Protein AF-D2H2M7-F1 (afdb_monomer_lite)

Organism: Ailuropoda melanoleuca (NCBI:txid9646)

Secondary structure (DSSP, 8-state):
---PPPPPP---TT----SHHHHHT----HHHHHHHHH--SSSSSSTTT-S-HHHHHHHHHHHHHHHHHTT-GGGHHHHHHHHHHHHHHTS--HHHHHHHHT-

Structure (mmCIF, N/CA/C/O backbone):
data_AF-D2H2M7-F1
#
_entry.id   AF-D2H2M7-F1
#
loop_
_atom_site.group_PDB
_atom_site.id
_atom_site.type_symbol
_atom_site.label_atom_id
_atom_site.label_alt_id
_atom_site.label_comp_id
_atom_site.label_asym_id
_atom_site.label_entity_id
_atom_site.label_seq_id
_atom_site.pdbx_PDB_ins_code
_atom_site.Cartn_x
_atom_site.Cartn_y
_atom_site.Cartn_z
_atom_site.occupancy
_atom_site.B_iso_or_equiv
_atom_site.auth_seq_id
_atom_site.auth_comp_id
_atom_site.auth_asym_id
_atom_site.auth_atom_id
_atom_site.pdbx_PDB_model_num
ATOM 1 N N . ARG A 1 1 ? -29.933 32.177 -8.435 1.00 36.84 1 ARG A N 1
ATOM 2 C CA . ARG A 1 1 ? -29.555 31.524 -7.158 1.00 36.84 1 ARG A CA 1
ATOM 3 C C . ARG A 1 1 ? -28.966 30.165 -7.514 1.00 36.84 1 ARG A C 1
ATOM 5 O O . ARG A 1 1 ? -29.695 29.187 -7.544 1.00 36.84 1 ARG A O 1
ATOM 12 N N . SER A 1 2 ? -27.692 30.134 -7.897 1.00 37.75 2 SER A N 1
ATOM 13 C CA . SER A 1 2 ? -26.990 28.889 -8.217 1.00 37.75 2 SER A CA 1
ATOM 14 C C . SER A 1 2 ? -26.351 28.388 -6.929 1.00 37.75 2 SER A C 1
ATOM 16 O O . SER A 1 2 ? -25.548 29.101 -6.335 1.00 37.75 2 SER A O 1
ATOM 18 N N . GLN A 1 3 ? -26.791 27.231 -6.444 1.00 40.59 3 GLN A N 1
ATOM 19 C CA . GLN A 1 3 ? -26.186 26.567 -5.293 1.00 40.59 3 GLN A CA 1
ATOM 20 C C . GLN A 1 3 ? -24.978 25.780 -5.807 1.00 40.59 3 GLN A C 1
ATOM 22 O O . GLN A 1 3 ? -25.142 24.861 -6.607 1.00 40.59 3 GLN A O 1
ATOM 27 N N . HIS A 1 4 ? -23.772 26.169 -5.398 1.00 38.75 4 HIS A N 1
ATOM 28 C CA . HIS A 1 4 ? -22.631 25.258 -5.430 1.00 38.75 4 HIS A CA 1
ATOM 29 C C . HIS A 1 4 ? -22.815 24.219 -4.317 1.00 38.75 4 HIS A C 1
ATOM 31 O O . HIS A 1 4 ? -23.265 24.595 -3.230 1.00 38.75 4 HIS A O 1
ATOM 37 N N . PRO A 1 5 ? -22.497 22.934 -4.553 1.00 48.25 5 PRO A N 1
ATOM 38 C CA . PRO A 1 5 ? -22.377 21.984 -3.460 1.00 48.25 5 PRO A CA 1
ATOM 39 C C . PRO A 1 5 ? -21.250 22.472 -2.549 1.00 48.25 5 PRO A C 1
ATOM 41 O O . PRO A 1 5 ? -20.175 22.818 -3.034 1.00 48.25 5 PRO A O 1
ATOM 44 N N . ALA A 1 6 ? -21.513 22.547 -1.247 1.00 43.03 6 ALA A N 1
ATOM 45 C CA . ALA A 1 6 ? -20.479 22.831 -0.268 1.00 43.03 6 ALA A CA 1
ATOM 46 C C . ALA A 1 6 ? -19.444 21.698 -0.311 1.00 43.03 6 ALA A C 1
ATOM 48 O O . ALA A 1 6 ? -19.794 20.538 -0.087 1.00 43.03 6 ALA A O 1
ATOM 49 N N . GLU A 1 7 ? -18.191 22.032 -0.620 1.00 42.03 7 GLU A N 1
ATOM 50 C CA . GLU A 1 7 ? -17.064 21.146 -0.337 1.00 42.03 7 GLU A CA 1
ATOM 51 C C . GLU A 1 7 ? -17.062 20.844 1.169 1.00 42.03 7 GLU A C 1
ATOM 53 O O . GLU A 1 7 ? -17.260 21.763 1.976 1.00 42.03 7 GLU A O 1
ATOM 58 N N . PRO A 1 8 ? -16.897 19.574 1.578 1.00 51.28 8 PRO A N 1
ATOM 59 C CA . PRO A 1 8 ? -16.759 19.258 2.987 1.00 51.28 8 PRO A CA 1
ATOM 60 C C . PRO A 1 8 ? -15.533 20.002 3.537 1.00 51.28 8 PRO A C 1
ATOM 62 O O . PRO A 1 8 ? -14.549 20.160 2.810 1.00 51.28 8 PRO A O 1
ATOM 65 N N . PRO A 1 9 ? -15.589 20.483 4.792 1.00 47.12 9 PRO A N 1
ATOM 66 C CA . PRO A 1 9 ? -14.493 21.232 5.389 1.00 47.12 9 PRO A CA 1
ATOM 67 C C . PRO A 1 9 ? -13.217 20.406 5.254 1.00 47.12 9 PRO A C 1
ATOM 69 O O . PRO A 1 9 ? -13.181 19.249 5.677 1.00 47.12 9 PRO A O 1
ATOM 72 N N . GLY A 1 10 ? -12.214 20.981 4.588 1.00 49.84 10 GLY A N 1
ATOM 73 C CA . GLY A 1 10 ? -10.938 20.323 4.358 1.00 49.84 10 GLY A CA 1
ATOM 74 C C . GLY A 1 10 ? -10.382 19.855 5.693 1.00 49.84 10 GLY A C 1
ATOM 75 O O . GLY A 1 10 ? -10.094 20.681 6.558 1.00 49.84 10 GLY A O 1
ATOM 76 N N . LYS A 1 11 ? -10.286 18.533 5.877 1.00 52.16 11 LYS A N 1
ATOM 77 C CA . LYS A 1 11 ? -9.547 17.952 6.997 1.00 52.16 11 LYS A CA 1
ATOM 78 C C . LYS A 1 11 ? -8.145 18.535 6.925 1.00 52.16 11 LYS A C 1
ATOM 80 O O . LYS A 1 11 ? -7.483 18.403 5.893 1.00 52.16 11 LYS A O 1
ATOM 85 N N . GLN A 1 12 ? -7.737 19.243 7.972 1.00 57.06 12 GLN A N 1
ATOM 86 C CA . GLN A 1 12 ? -6.379 19.761 8.035 1.00 57.06 12 GLN A CA 1
ATOM 87 C C . GLN A 1 12 ? -5.417 18.571 7.956 1.00 57.06 12 GLN A C 1
ATOM 89 O O . GLN A 1 12 ? -5.771 17.459 8.348 1.00 57.06 12 GLN A O 1
ATOM 94 N N . LEU A 1 13 ? -4.195 18.794 7.465 1.00 53.69 13 LEU A N 1
ATOM 95 C CA . LEU A 1 13 ? -3.150 17.761 7.364 1.00 53.69 13 LEU A CA 1
ATOM 96 C C . LEU A 1 13 ? -2.905 17.019 8.703 1.00 53.69 13 LEU A C 1
ATOM 98 O O . LEU A 1 13 ? -2.304 15.950 8.727 1.00 53.69 13 LEU A O 1
ATOM 102 N N . GLU A 1 14 ? -3.366 17.620 9.802 1.00 56.38 14 GLU A N 1
ATOM 103 C CA . GLU A 1 14 ? -3.204 17.225 11.197 1.00 56.38 14 GLU A CA 1
ATOM 104 C C . GLU A 1 14 ? -4.276 16.240 11.707 1.00 56.38 14 GLU A C 1
ATOM 106 O O . GLU A 1 14 ? -4.047 15.581 12.721 1.00 56.38 14 GLU A O 1
ATOM 111 N N . ASP A 1 15 ? -5.406 16.068 11.007 1.00 71.19 15 ASP A N 1
ATOM 112 C CA . ASP A 1 15 ? -6.471 15.132 11.406 1.00 71.19 15 ASP A CA 1
ATOM 113 C C . ASP A 1 15 ? -6.137 13.700 10.949 1.00 71.19 15 ASP A C 1
ATOM 115 O O . ASP A 1 15 ? -6.784 13.121 10.065 1.00 71.19 15 ASP A O 1
ATOM 119 N N . LEU A 1 16 ? -5.074 13.130 11.527 1.00 79.19 16 LEU A N 1
ATOM 120 C CA . LEU A 1 16 ? -4.740 11.723 11.327 1.00 79.19 16 LEU A CA 1
ATOM 121 C C . LEU A 1 16 ? -5.859 10.833 11.887 1.00 79.19 16 LEU A C 1
ATOM 123 O O . LEU A 1 16 ? -6.408 11.139 12.948 1.00 79.19 16 LEU A O 1
ATOM 127 N N . PRO A 1 17 ? -6.183 9.714 11.218 1.00 85.19 17 PRO A N 1
ATOM 128 C CA . PRO A 1 17 ? -7.217 8.814 11.707 1.00 85.19 17 PRO A CA 1
ATOM 129 C C . PRO A 1 17 ? -6.823 8.237 13.074 1.00 85.19 17 PRO A C 1
ATOM 131 O O . PRO A 1 17 ? -5.709 7.733 13.252 1.00 85.19 17 PRO A O 1
ATOM 134 N N . ALA A 1 18 ? -7.741 8.297 14.034 1.00 84.94 18 ALA A N 1
ATOM 1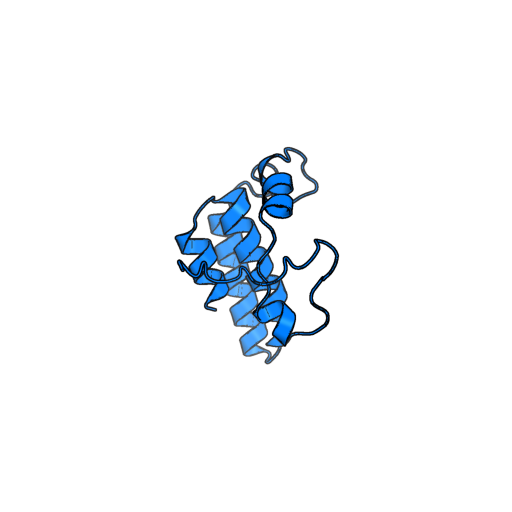35 C CA . ALA A 1 18 ? -7.552 7.815 15.399 1.00 84.94 18 ALA A CA 1
ATOM 136 C C . ALA A 1 18 ? -8.194 6.438 15.629 1.00 84.94 18 ALA A C 1
ATOM 138 O O . ALA A 1 18 ? -7.782 5.723 16.544 1.00 84.94 18 ALA A O 1
ATOM 139 N N . SER A 1 19 ? -9.170 6.049 14.802 1.00 86.38 19 SER A N 1
ATOM 140 C CA . SER A 1 19 ? -9.803 4.725 14.844 1.00 86.38 19 SER A CA 1
ATOM 141 C C . SER A 1 19 ? -9.581 3.905 13.569 1.00 86.38 19 SER A C 1
ATOM 143 O 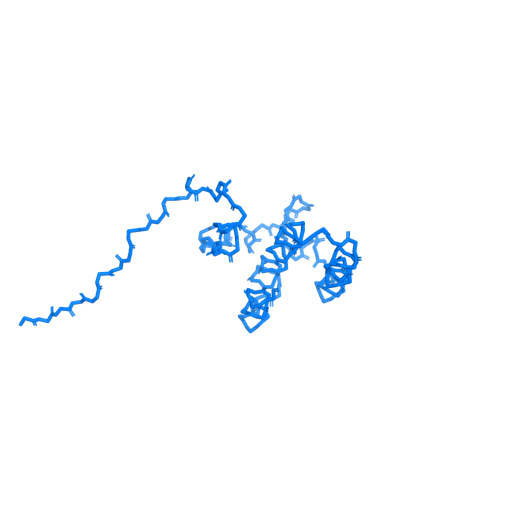O . SER A 1 19 ? -9.203 4.415 12.514 1.00 86.38 19 SER A O 1
ATOM 145 N N . ILE A 1 20 ? -9.839 2.602 13.669 1.00 82.44 20 ILE A N 1
ATOM 146 C CA . ILE A 1 20 ? -9.759 1.631 12.568 1.00 82.44 20 ILE A CA 1
ATOM 147 C C . ILE A 1 20 ? -10.738 1.996 11.445 1.00 82.44 20 ILE A C 1
ATOM 149 O O . ILE A 1 20 ? -10.390 1.939 10.267 1.00 82.44 20 ILE A O 1
ATOM 153 N N . GLU A 1 21 ? -11.947 2.421 11.801 1.00 85.38 21 GLU A N 1
ATOM 154 C CA . GLU A 1 21 ? -12.995 2.838 10.868 1.00 85.38 21 GLU A CA 1
ATOM 155 C C . GLU A 1 21 ? -12.602 4.116 10.119 1.00 85.38 21 GLU A C 1
ATOM 157 O O . GLU A 1 21 ? -12.849 4.252 8.915 1.00 85.38 21 GLU A O 1
ATOM 162 N N . GLU A 1 22 ? -11.953 5.048 10.821 1.00 87.44 22 GLU A N 1
ATOM 163 C CA . GLU A 1 22 ? -11.418 6.258 10.208 1.00 87.44 22 GLU A CA 1
ATOM 164 C C . GLU A 1 22 ? -10.264 5.932 9.260 1.00 87.44 22 GLU A C 1
ATOM 166 O O . GLU A 1 22 ? -10.214 6.496 8.168 1.00 87.44 22 GLU A O 1
ATOM 171 N N . TRP A 1 23 ? -9.383 4.991 9.624 1.00 84.38 23 TRP A N 1
ATOM 172 C CA . TRP A 1 23 ? -8.323 4.499 8.739 1.00 84.38 23 TRP A CA 1
ATOM 173 C C . TRP A 1 23 ? -8.883 3.803 7.495 1.00 84.38 23 TRP A C 1
ATOM 175 O O . TRP A 1 23 ? -8.368 4.026 6.402 1.00 84.38 23 TRP A O 1
ATOM 185 N N . ALA A 1 24 ? -9.962 3.028 7.626 1.00 80.12 24 ALA A N 1
ATOM 186 C CA . ALA A 1 24 ? -10.641 2.404 6.488 1.00 80.12 24 ALA A CA 1
ATOM 187 C C . ALA A 1 24 ? -11.251 3.440 5.526 1.00 80.12 24 ALA A C 1
ATOM 189 O O . ALA A 1 24 ? -11.318 3.215 4.320 1.00 80.12 24 ALA A O 1
ATOM 190 N N . SER A 1 25 ? -11.662 4.595 6.051 1.00 82.00 25 SER A N 1
ATOM 191 C CA . SER A 1 25 ? -12.235 5.699 5.268 1.00 82.00 25 SER A CA 1
ATOM 192 C C . SER A 1 25 ? -11.193 6.747 4.853 1.00 82.00 25 SER A C 1
ATOM 194 O O . SER A 1 25 ? -11.530 7.744 4.207 1.00 82.00 25 SER A O 1
ATOM 196 N N . TYR A 1 26 ? -9.933 6.574 5.254 1.00 84.69 26 TYR A N 1
ATOM 197 C CA . TYR A 1 26 ? -8.893 7.572 5.062 1.00 84.69 26 TYR A CA 1
ATOM 198 C C . TYR A 1 26 ? -8.428 7.612 3.606 1.00 84.69 26 TYR A C 1
ATOM 200 O O . TYR A 1 26 ? -8.138 6.596 2.974 1.00 84.69 26 TYR A O 1
ATOM 208 N N . SER A 1 27 ? -8.297 8.827 3.084 1.00 83.25 27 SER A N 1
ATOM 209 C CA . SER A 1 27 ? -7.656 9.109 1.804 1.00 83.25 27 SER A CA 1
ATOM 210 C C . SER A 1 27 ? -6.475 10.030 2.058 1.00 83.25 27 SER A C 1
ATOM 212 O O . SER A 1 27 ? -6.645 11.102 2.635 1.00 83.25 27 SER A O 1
ATOM 214 N N . CYS A 1 28 ? -5.283 9.606 1.638 1.00 83.75 28 CYS A N 1
ATOM 215 C CA . CYS A 1 28 ? -4.073 10.410 1.784 1.00 83.75 28 CYS A CA 1
ATOM 216 C C . CYS A 1 28 ? -4.222 11.742 1.016 1.00 83.75 28 CYS A C 1
ATOM 218 O O . CYS A 1 28 ? -4.576 11.687 -0.170 1.00 83.75 28 CYS A O 1
ATOM 220 N N . PRO A 1 29 ? -3.970 12.907 1.651 1.00 88.19 29 PRO A N 1
ATOM 221 C CA . PRO A 1 29 ? -4.002 14.205 0.983 1.00 88.19 29 PRO A CA 1
ATOM 222 C C . PRO A 1 29 ? -3.033 14.264 -0.202 1.00 88.19 29 PRO A C 1
ATOM 224 O O . PRO A 1 29 ? -1.940 13.688 -0.155 1.00 88.19 29 PRO A O 1
ATOM 227 N N . GLU A 1 30 ? -3.409 14.978 -1.265 1.00 87.56 30 GLU A N 1
ATOM 228 C CA . GLU A 1 30 ? -2.576 15.063 -2.473 1.00 87.56 30 GLU A CA 1
ATOM 229 C C . GLU A 1 30 ? -1.249 15.777 -2.186 1.00 87.56 30 GLU A C 1
ATOM 231 O O . GLU A 1 30 ? -0.232 15.430 -2.780 1.00 87.56 30 GLU A O 1
ATOM 236 N N . GLU A 1 31 ? -1.217 16.705 -1.228 1.00 89.62 31 GLU A N 1
ATOM 237 C CA . GLU A 1 31 ? 0.001 17.395 -0.796 1.00 89.62 31 GLU A CA 1
ATOM 238 C C . GLU A 1 31 ? 1.023 16.408 -0.219 1.00 89.62 31 GLU A C 1
ATOM 240 O O . GLU A 1 31 ? 2.209 16.482 -0.539 1.00 89.62 31 GLU A O 1
ATOM 245 N N . VAL A 1 32 ? 0.563 15.439 0.580 1.00 88.94 32 VAL A N 1
ATOM 246 C CA . VAL A 1 32 ? 1.419 14.385 1.144 1.00 88.94 32 VAL A CA 1
ATOM 247 C C . VAL A 1 32 ? 1.884 13.432 0.042 1.00 88.94 32 VAL A C 1
ATOM 249 O O . VAL A 1 32 ? 3.060 13.074 -0.018 1.00 88.94 32 VAL A O 1
ATOM 252 N N . LEU A 1 33 ? 0.994 13.056 -0.883 1.00 91.31 33 LEU A N 1
ATOM 253 C CA . LEU A 1 33 ? 1.362 12.235 -2.042 1.00 91.31 33 LEU A CA 1
ATOM 254 C C . LEU A 1 33 ? 2.388 12.933 -2.945 1.00 91.31 33 LEU A C 1
ATOM 256 O O . LEU A 1 33 ? 3.289 12.275 -3.469 1.00 91.31 33 LEU A O 1
ATOM 260 N N . ALA A 1 34 ? 2.287 14.252 -3.108 1.00 91.69 34 ALA A N 1
ATOM 261 C CA . ALA A 1 34 ? 3.228 15.038 -3.892 1.00 91.69 34 ALA A CA 1
ATOM 262 C C . ALA A 1 34 ? 4.643 15.006 -3.295 1.00 91.69 34 ALA A C 1
ATOM 264 O O . ALA A 1 34 ? 5.604 14.941 -4.061 1.00 91.69 34 ALA A O 1
ATOM 265 N N . VAL A 1 35 ? 4.779 14.972 -1.962 1.00 93.12 35 VAL A N 1
ATOM 266 C CA . VAL A 1 35 ? 6.082 14.796 -1.294 1.00 93.12 35 VAL A CA 1
ATOM 267 C C . VAL A 1 35 ? 6.719 13.465 -1.700 1.00 93.12 35 VAL A C 1
ATOM 269 O O . VAL A 1 35 ? 7.874 13.451 -2.115 1.00 93.12 35 VAL A O 1
ATOM 272 N N . PHE A 1 36 ? 5.962 12.364 -1.672 1.00 93.62 36 PHE A N 1
ATOM 273 C CA . PHE A 1 36 ? 6.466 11.049 -2.091 1.00 93.62 36 PHE A CA 1
ATOM 274 C C . PHE A 1 36 ? 6.860 11.000 -3.572 1.00 93.62 36 PHE A C 1
ATOM 276 O O . PHE A 1 36 ? 7.892 10.430 -3.914 1.00 93.62 36 PHE A O 1
ATOM 283 N N . LYS A 1 37 ? 6.068 11.622 -4.454 1.00 92.56 37 LYS A N 1
ATOM 284 C CA . LYS A 1 37 ? 6.358 11.679 -5.900 1.00 92.56 37 LYS A CA 1
ATOM 285 C C . LYS A 1 37 ? 7.622 12.488 -6.219 1.00 92.56 37 LYS A C 1
ATOM 287 O O . LYS A 1 37 ? 8.302 12.210 -7.202 1.00 92.56 37 LYS A O 1
ATOM 292 N N . GLN A 1 38 ? 7.907 13.522 -5.427 1.00 92.88 38 GLN A N 1
ATOM 293 C CA . GLN A 1 38 ? 9.064 14.398 -5.628 1.00 92.88 38 GLN A CA 1
ATOM 294 C C . GLN A 1 38 ? 10.331 13.876 -4.944 1.00 92.88 38 GLN A C 1
ATOM 296 O O . GLN A 1 38 ? 11.432 14.264 -5.348 1.00 92.88 38 GLN A O 1
ATOM 301 N N . ASP A 1 39 ? 10.191 13.015 -3.932 1.00 93.25 39 ASP A N 1
ATOM 302 C CA . ASP A 1 39 ? 11.329 12.453 -3.220 1.00 93.25 39 ASP A CA 1
ATOM 303 C C . ASP A 1 39 ? 12.148 11.502 -4.101 1.00 93.25 39 ASP A C 1
ATOM 305 O O . ASP A 1 39 ? 11.630 10.709 -4.888 1.00 93.25 39 ASP A O 1
ATOM 309 N N . LYS A 1 40 ? 13.468 11.593 -3.945 1.00 91.50 40 LYS A N 1
ATOM 310 C CA . LYS A 1 40 ? 14.458 10.774 -4.660 1.00 91.50 40 LYS A CA 1
ATOM 311 C C . LYS A 1 40 ? 15.443 10.096 -3.708 1.00 91.50 40 LYS A C 1
ATOM 313 O O . LYS A 1 40 ? 16.468 9.593 -4.158 1.00 91.50 40 LYS A O 1
ATOM 318 N N . SER A 1 41 ? 15.177 10.157 -2.404 1.00 93.50 41 SER A N 1
ATOM 319 C CA . SER A 1 41 ? 15.993 9.516 -1.379 1.00 93.50 41 SER A CA 1
ATOM 320 C C . SER A 1 41 ? 15.658 8.028 -1.246 1.00 93.50 41 SER A C 1
ATOM 322 O O . SER A 1 41 ? 14.613 7.576 -1.701 1.00 93.50 41 SER A O 1
ATOM 324 N N . ASP A 1 42 ? 16.489 7.268 -0.541 1.00 91.94 42 ASP A N 1
ATOM 325 C CA . ASP A 1 42 ? 16.204 5.855 -0.257 1.00 91.94 42 ASP A CA 1
ATOM 326 C C . ASP A 1 42 ? 15.395 5.653 1.043 1.00 91.94 42 ASP A C 1
ATOM 328 O O . ASP A 1 42 ? 15.223 4.525 1.504 1.00 91.94 42 ASP A O 1
ATOM 332 N N . PHE A 1 43 ? 14.906 6.735 1.663 1.00 89.62 43 PHE A N 1
ATOM 333 C CA . PHE A 1 43 ? 14.319 6.711 3.011 1.00 89.62 43 PHE A CA 1
ATOM 334 C C . PHE A 1 43 ? 12.792 6.820 3.044 1.00 89.62 43 PHE A C 1
ATOM 336 O O . PHE A 1 43 ? 12.198 6.683 4.114 1.00 89.62 43 PHE A O 1
ATOM 343 N N . THR A 1 44 ? 12.143 7.075 1.907 1.00 93.62 44 THR A N 1
ATOM 344 C CA . THR A 1 44 ? 10.680 7.206 1.827 1.00 93.62 44 THR A CA 1
ATOM 345 C C . THR A 1 44 ? 10.092 6.285 0.758 1.00 93.62 44 THR A C 1
ATOM 347 O O . THR A 1 44 ? 10.815 5.512 0.138 1.00 93.62 44 THR A O 1
ATOM 350 N N . ILE A 1 45 ? 8.771 6.318 0.562 1.00 94.88 45 ILE A N 1
ATOM 351 C CA . ILE A 1 45 ? 8.080 5.547 -0.479 1.00 94.88 45 ILE A CA 1
ATOM 352 C C . ILE A 1 45 ? 8.174 6.314 -1.800 1.00 94.88 45 ILE A C 1
ATOM 354 O O . ILE A 1 45 ? 7.432 7.271 -2.010 1.00 94.88 45 ILE A O 1
ATOM 358 N N . ASN A 1 46 ? 9.057 5.883 -2.698 1.00 95.19 46 ASN A N 1
ATOM 359 C CA . ASN A 1 46 ? 9.249 6.500 -4.010 1.00 95.19 46 ASN A CA 1
ATOM 360 C C . ASN A 1 46 ? 9.853 5.474 -5.004 1.00 95.19 46 ASN A C 1
ATOM 362 O O . ASN A 1 46 ? 10.155 4.338 -4.618 1.00 95.19 46 ASN A O 1
ATOM 366 N N . PRO A 1 47 ? 10.040 5.827 -6.290 1.00 94.12 47 PRO A N 1
ATOM 367 C CA . PRO A 1 47 ? 10.613 4.909 -7.278 1.00 94.12 47 PRO A CA 1
ATOM 368 C C . PRO A 1 47 ? 12.063 4.460 -7.017 1.00 94.12 47 PRO A C 1
ATOM 370 O O . PRO A 1 47 ? 12.454 3.397 -7.501 1.00 94.12 47 PRO A O 1
ATOM 373 N N . ALA A 1 48 ? 12.866 5.232 -6.275 1.00 94.56 48 ALA A N 1
ATOM 374 C CA . ALA A 1 48 ? 14.240 4.858 -5.928 1.00 94.56 48 ALA A CA 1
ATOM 375 C C . ALA A 1 48 ? 14.265 3.719 -4.894 1.00 94.56 48 ALA A C 1
ATOM 377 O O . ALA A 1 48 ? 14.974 2.728 -5.090 1.00 94.56 48 ALA A O 1
ATOM 378 N N . SER A 1 49 ? 13.422 3.809 -3.860 1.00 95.31 49 SER A N 1
ATOM 379 C CA . SER A 1 49 ? 13.312 2.796 -2.802 1.00 95.31 49 SER A CA 1
ATOM 380 C C . SER A 1 49 ? 12.434 1.592 -3.180 1.00 95.31 49 SER A C 1
ATOM 382 O O . SER A 1 49 ? 12.653 0.488 -2.678 1.00 95.31 49 SER A O 1
ATOM 384 N N . ILE A 1 50 ? 11.470 1.754 -4.099 1.00 96.06 50 ILE A N 1
ATOM 385 C CA . ILE A 1 50 ? 10.565 0.689 -4.571 1.00 96.06 50 ILE A CA 1
ATOM 386 C C . ILE A 1 50 ? 10.743 0.456 -6.075 1.00 96.06 50 ILE A C 1
ATOM 388 O O . ILE A 1 50 ? 9.887 0.759 -6.902 1.00 96.06 50 ILE A O 1
ATOM 392 N N . GLN A 1 51 ? 11.860 -0.172 -6.434 1.00 94.62 51 GLN A N 1
ATOM 393 C CA . GLN A 1 51 ? 12.238 -0.419 -7.833 1.00 94.62 51 GLN A CA 1
ATOM 394 C C . GLN A 1 51 ? 11.343 -1.435 -8.564 1.00 94.62 51 GLN A C 1
ATOM 396 O O . GLN A 1 51 ? 11.281 -1.449 -9.793 1.00 94.62 51 GLN A O 1
ATOM 401 N N . LYS A 1 52 ? 10.669 -2.327 -7.827 1.00 96.56 52 LYS A N 1
ATOM 402 C CA . LYS A 1 52 ? 9.781 -3.367 -8.379 1.00 96.56 52 LYS A CA 1
ATOM 403 C C . LYS A 1 52 ? 8.386 -3.267 -7.758 1.00 96.56 52 LYS A C 1
ATOM 405 O O . LYS A 1 52 ? 7.982 -4.172 -7.025 1.00 96.56 52 LYS A O 1
ATOM 410 N N . PRO A 1 53 ? 7.630 -2.193 -8.037 1.00 96.06 53 PRO A N 1
ATOM 411 C CA . PRO A 1 53 ? 6.390 -1.913 -7.322 1.00 96.06 53 PRO A CA 1
ATOM 412 C C . PRO A 1 53 ? 5.338 -3.010 -7.511 1.00 96.06 53 PRO A C 1
ATOM 414 O O . PRO A 1 53 ? 4.653 -3.364 -6.561 1.00 96.06 53 PRO A O 1
ATOM 417 N N . THR A 1 54 ? 5.264 -3.643 -8.684 1.00 95.31 54 THR A N 1
ATOM 418 C CA . THR A 1 54 ? 4.350 -4.774 -8.927 1.00 95.31 54 THR A CA 1
ATOM 419 C C . THR A 1 54 ? 4.658 -5.994 -8.055 1.00 95.31 54 THR A C 1
ATOM 421 O O . THR A 1 54 ? 3.734 -6.645 -7.574 1.00 95.31 54 THR A O 1
ATOM 424 N N . TYR A 1 55 ? 5.938 -6.284 -7.800 1.00 97.44 55 TYR A N 1
ATOM 425 C CA . TYR A 1 55 ? 6.348 -7.363 -6.895 1.00 97.44 55 TYR A CA 1
ATOM 426 C C . TYR A 1 55 ? 6.033 -7.002 -5.445 1.00 97.44 55 TYR A C 1
ATOM 428 O O . TYR A 1 55 ? 5.506 -7.835 -4.712 1.00 97.44 55 TYR A O 1
ATOM 436 N N . THR A 1 56 ? 6.311 -5.762 -5.039 1.00 97.62 56 THR A N 1
ATOM 437 C CA . THR A 1 56 ? 5.964 -5.272 -3.700 1.00 97.62 56 THR A CA 1
ATOM 438 C C . THR A 1 56 ? 4.468 -5.416 -3.445 1.00 97.62 56 THR A C 1
ATOM 440 O O . THR A 1 56 ? 4.078 -6.053 -2.471 1.00 97.62 56 THR A O 1
ATOM 443 N N . LEU A 1 57 ? 3.628 -4.920 -4.357 1.00 97.62 57 LEU A N 1
ATOM 444 C CA . LEU A 1 57 ? 2.170 -5.022 -4.261 1.00 97.62 57 LEU A CA 1
ATOM 445 C C . LEU A 1 57 ? 1.687 -6.483 -4.227 1.00 97.62 57 LEU A C 1
ATOM 447 O O . LEU A 1 57 ? 0.826 -6.826 -3.421 1.00 97.62 57 LEU A O 1
ATOM 451 N N . TYR A 1 58 ? 2.296 -7.373 -5.018 1.00 97.56 58 TYR A N 1
ATOM 452 C CA . TYR A 1 58 ? 2.009 -8.810 -4.961 1.00 97.56 58 TYR A CA 1
ATOM 453 C C . TYR A 1 58 ? 2.266 -9.414 -3.568 1.00 97.56 58 TYR A C 1
ATOM 455 O O . TYR A 1 58 ? 1.451 -10.190 -3.063 1.00 97.56 58 TYR A O 1
ATOM 463 N N . TYR A 1 59 ? 3.377 -9.060 -2.918 1.00 98.25 59 TYR A N 1
ATOM 464 C CA . TYR A 1 59 ? 3.676 -9.562 -1.575 1.00 98.25 59 TYR A CA 1
ATOM 465 C C . TYR A 1 59 ? 2.835 -8.892 -0.483 1.00 98.25 59 TYR A C 1
ATOM 467 O O . TYR A 1 59 ? 2.476 -9.570 0.480 1.00 98.25 59 TYR A O 1
ATOM 475 N N . LEU A 1 60 ? 2.451 -7.620 -0.642 1.00 98.00 60 LEU A N 1
ATOM 476 C CA . LEU A 1 60 ? 1.479 -6.976 0.250 1.00 98.00 60 LEU A CA 1
ATOM 477 C C . LEU A 1 60 ? 0.123 -7.689 0.188 1.00 98.00 60 LEU A C 1
ATOM 479 O O . LEU A 1 60 ? -0.451 -8.008 1.227 1.00 98.00 60 LEU A O 1
ATOM 483 N N . ASP A 1 61 ? -0.342 -8.052 -1.007 1.00 97.94 61 ASP A N 1
ATOM 484 C CA . ASP A 1 61 ? -1.552 -8.860 -1.185 1.00 97.94 61 ASP A CA 1
ATOM 485 C C . ASP A 1 61 ? -1.452 -10.227 -0.497 1.00 97.94 61 ASP A C 1
ATOM 487 O O . ASP A 1 61 ? -2.430 -10.726 0.070 1.00 97.94 61 ASP A O 1
ATOM 491 N N . HIS A 1 62 ? -0.275 -10.854 -0.547 1.00 98.25 62 HIS A N 1
ATOM 492 C CA . HIS A 1 62 ? -0.036 -12.115 0.146 1.00 98.25 62 HIS A CA 1
ATOM 493 C C . HIS A 1 62 ? -0.078 -11.940 1.670 1.00 98.25 62 HIS A C 1
ATOM 495 O O . HIS A 1 62 ? -0.694 -12.756 2.360 1.00 98.25 62 HIS A O 1
ATOM 501 N N . LEU A 1 63 ? 0.514 -10.859 2.185 1.00 98.44 63 LEU A N 1
ATOM 502 C CA . LEU A 1 63 ? 0.489 -10.511 3.603 1.00 98.44 63 LEU A CA 1
ATOM 503 C C . LEU A 1 63 ? -0.942 -10.262 4.093 1.00 98.44 63 LEU A C 1
ATOM 505 O O . LEU A 1 63 ? -1.337 -10.844 5.100 1.00 98.44 63 LEU A O 1
ATOM 509 N N . VAL A 1 64 ? -1.747 -9.492 3.354 1.00 98.00 64 VAL A N 1
ATOM 510 C CA . VAL A 1 64 ? -3.170 -9.274 3.675 1.00 98.00 64 VAL A CA 1
ATOM 511 C C . VAL A 1 64 ? -3.903 -10.609 3.807 1.00 98.00 64 VAL A C 1
ATOM 513 O O . VAL A 1 64 ? -4.565 -10.858 4.813 1.00 98.00 64 VAL A O 1
ATOM 516 N N . ARG A 1 65 ? -3.731 -11.520 2.840 1.00 98.25 65 ARG A N 1
ATOM 517 C CA . ARG A 1 65 ? -4.363 -12.850 2.886 1.00 98.25 65 ARG A CA 1
ATOM 518 C C . ARG A 1 65 ? -3.894 -13.681 4.080 1.00 98.25 65 ARG A C 1
ATOM 520 O O . ARG A 1 65 ? -4.688 -14.441 4.631 1.00 98.25 65 ARG A O 1
ATOM 527 N N . ALA A 1 66 ? -2.621 -13.585 4.461 1.00 98.56 66 ALA A N 1
ATOM 528 C CA . ALA A 1 66 ? -2.089 -14.287 5.626 1.00 98.56 66 ALA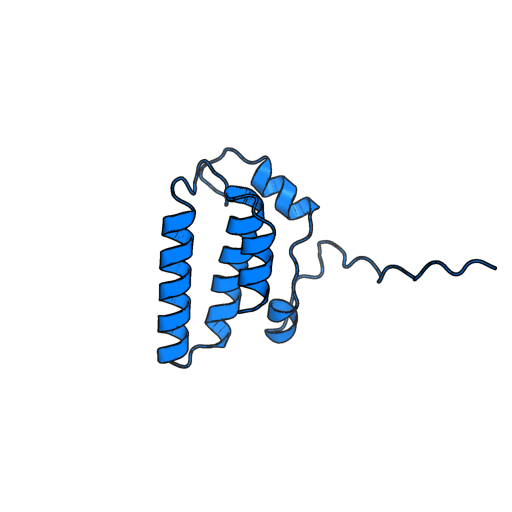 A CA 1
ATOM 529 C C . ALA A 1 66 ? -2.689 -13.740 6.931 1.00 98.56 66 ALA A C 1
ATOM 531 O O . ALA A 1 66 ? -3.178 -14.522 7.744 1.00 98.56 66 ALA A O 1
ATOM 532 N N . LEU A 1 67 ? -2.742 -12.414 7.087 1.00 98.25 67 LEU A N 1
ATOM 533 C CA . LEU A 1 67 ? -3.349 -11.745 8.242 1.00 98.25 67 LEU A CA 1
ATOM 534 C C . LEU A 1 67 ? -4.831 -12.112 8.394 1.00 98.25 67 LEU A C 1
ATOM 536 O O . LEU A 1 67 ? -5.257 -12.503 9.480 1.00 98.25 67 LEU A O 1
ATOM 540 N N . GLN A 1 68 ? -5.594 -12.098 7.297 1.00 97.06 68 GLN A N 1
ATOM 541 C CA . GLN A 1 68 ? -7.000 -12.521 7.287 1.00 97.06 68 GLN A CA 1
ATOM 542 C C . GLN A 1 68 ? -7.167 -13.977 7.742 1.00 97.06 68 GLN A C 1
ATOM 544 O O . GLN A 1 68 ? -8.016 -14.268 8.580 1.00 97.06 68 GLN A O 1
ATOM 549 N N . LYS A 1 69 ? -6.326 -14.900 7.253 1.00 98.25 69 LYS A N 1
ATOM 550 C CA . LYS A 1 69 ? -6.352 -16.315 7.679 1.00 98.25 69 LYS A CA 1
ATOM 551 C C . LYS A 1 69 ? -6.045 -16.498 9.166 1.00 98.25 69 LYS A C 1
ATOM 553 O O . LYS A 1 69 ? -6.512 -17.462 9.762 1.00 98.25 69 LYS A O 1
ATOM 558 N N . MET A 1 70 ? -5.277 -15.586 9.754 1.00 98.25 70 MET A N 1
ATOM 559 C CA . MET A 1 70 ? -4.966 -15.565 11.185 1.00 98.25 70 MET A CA 1
ATOM 560 C C . MET A 1 70 ? -6.008 -14.798 12.015 1.00 98.25 70 MET A C 1
ATOM 562 O O . MET A 1 70 ? -5.831 -14.655 13.219 1.00 98.25 70 MET A O 1
ATOM 566 N N . SER A 1 71 ? -7.099 -14.328 11.398 1.00 96.88 71 SER A N 1
ATOM 567 C CA . SER A 1 71 ? -8.120 -13.471 12.020 1.00 96.88 71 SER A CA 1
ATOM 568 C C . SER A 1 71 ? -7.595 -12.116 12.524 1.00 96.88 71 SER A C 1
ATOM 570 O O . SER A 1 71 ? -8.187 -11.510 13.411 1.00 96.88 71 SER A O 1
ATOM 572 N N . LEU A 1 72 ? -6.504 -11.614 11.936 1.00 96.44 72 LEU A N 1
ATOM 573 C CA . LEU A 1 72 ? -5.883 -10.321 12.248 1.00 96.44 72 LEU A CA 1
ATOM 574 C C . LEU A 1 72 ? -6.336 -9.238 11.255 1.00 96.44 72 LEU A C 1
ATOM 576 O O . LEU A 1 72 ? -5.518 -8.612 10.583 1.00 96.44 72 LEU A O 1
ATOM 580 N N . TYR A 1 73 ? -7.650 -9.050 11.121 1.00 93.06 73 TYR A N 1
ATOM 581 C CA . TYR A 1 73 ? -8.242 -8.176 10.099 1.00 93.06 73 TYR A CA 1
ATOM 582 C C . TYR A 1 73 ? -7.842 -6.707 10.256 1.00 93.06 73 TYR A C 1
ATOM 584 O O . TYR A 1 73 ? -7.571 -6.035 9.274 1.00 93.06 73 TYR A O 1
ATOM 592 N N . GLU A 1 74 ? -7.719 -6.210 11.482 1.00 91.44 74 GLU A N 1
ATOM 593 C CA . GLU A 1 74 ? -7.357 -4.807 11.728 1.00 91.44 74 GLU A CA 1
ATOM 594 C C . GLU A 1 74 ? -5.968 -4.461 11.166 1.00 91.44 74 GLU A C 1
ATOM 596 O O . GLU A 1 74 ? -5.741 -3.359 10.670 1.00 91.44 74 GLU A O 1
ATOM 601 N N . LEU A 1 75 ? -5.051 -5.437 11.147 1.00 93.38 75 LEU A N 1
ATOM 602 C CA . LEU A 1 75 ? -3.706 -5.267 10.596 1.00 93.38 75 LEU A CA 1
ATOM 603 C C . LEU A 1 75 ? -3.686 -5.229 9.063 1.00 93.38 75 LEU A C 1
ATOM 605 O O . LEU A 1 75 ? -2.670 -4.845 8.485 1.00 93.38 75 LEU A O 1
ATOM 609 N N . THR A 1 76 ? -4.772 -5.602 8.378 1.00 95.00 76 THR A N 1
ATOM 610 C CA . THR A 1 76 ? -4.816 -5.505 6.914 1.00 95.00 76 THR A CA 1
ATOM 611 C C . THR A 1 76 ? -4.947 -4.064 6.456 1.00 95.00 76 THR A C 1
ATOM 613 O O . THR A 1 76 ? -4.414 -3.730 5.405 1.00 95.00 76 THR A O 1
ATOM 616 N N . ILE A 1 77 ? -5.596 -3.204 7.243 1.00 92.38 77 ILE A N 1
ATOM 617 C CA . ILE A 1 77 ? -5.829 -1.796 6.903 1.00 92.38 77 ILE A CA 1
ATOM 618 C C . ILE A 1 77 ? -4.517 -1.040 6.637 1.00 92.38 77 ILE A C 1
ATOM 620 O O . ILE A 1 77 ? -4.376 -0.501 5.540 1.00 92.38 77 ILE A O 1
ATOM 624 N N . PRO A 1 78 ? -3.512 -1.027 7.538 1.00 92.38 78 PRO A N 1
ATOM 625 C CA . PRO A 1 78 ? -2.253 -0.332 7.260 1.00 92.38 78 PRO A CA 1
ATOM 626 C C . PRO A 1 78 ? -1.492 -0.928 6.064 1.00 92.38 78 PRO A C 1
ATOM 628 O O . PRO A 1 78 ? -0.841 -0.197 5.320 1.00 92.38 78 PRO A O 1
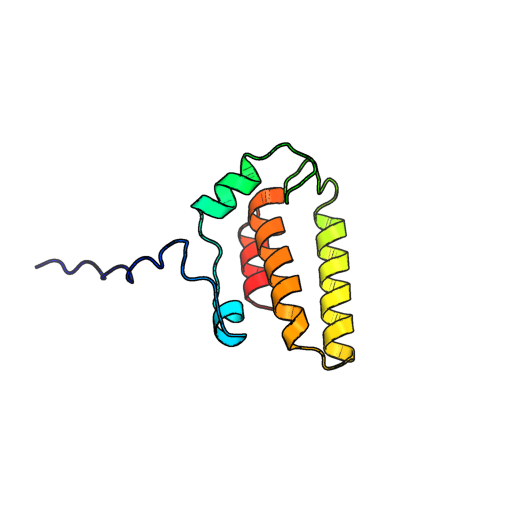ATOM 631 N N . VAL A 1 79 ? -1.600 -2.241 5.833 1.00 95.75 79 VAL A N 1
ATOM 632 C CA . VAL A 1 79 ? -0.965 -2.910 4.683 1.00 95.75 79 VAL A CA 1
ATOM 633 C C . VAL A 1 79 ? -1.637 -2.502 3.368 1.00 95.75 79 VAL A C 1
ATOM 635 O O . VAL A 1 79 ? -0.953 -2.213 2.386 1.00 95.75 79 VAL A O 1
ATOM 638 N N . LEU A 1 80 ? -2.969 -2.438 3.349 1.00 95.38 80 LEU A N 1
ATOM 639 C CA . LEU A 1 80 ? -3.747 -1.970 2.203 1.00 95.38 80 LEU A CA 1
ATOM 640 C C . LEU A 1 80 ? -3.483 -0.488 1.929 1.00 95.38 80 LEU A C 1
ATOM 642 O O . LEU A 1 80 ? -3.281 -0.115 0.774 1.00 95.38 80 LEU A O 1
ATOM 646 N N . GLN A 1 81 ? -3.371 0.334 2.975 1.00 93.38 81 GLN A N 1
ATOM 647 C CA . GLN A 1 81 ? -3.088 1.758 2.824 1.00 93.38 81 GLN A CA 1
ATOM 648 C C . GLN A 1 81 ? -1.666 2.032 2.326 1.00 93.38 81 GLN A C 1
ATOM 650 O O . GLN A 1 81 ? -1.457 2.949 1.531 1.00 93.38 81 GLN A O 1
ATOM 655 N N . LEU A 1 82 ? -0.694 1.190 2.685 1.00 95.06 82 LEU A N 1
ATOM 656 C CA . LEU A 1 82 ? 0.614 1.199 2.032 1.00 95.06 82 LEU A CA 1
ATOM 657 C C . LEU A 1 82 ? 0.488 0.893 0.528 1.00 95.06 82 LEU A C 1
ATOM 659 O O . LEU A 1 82 ? 1.115 1.565 -0.291 1.00 95.06 82 LEU A O 1
ATOM 663 N N . GLY A 1 83 ? -0.362 -0.070 0.156 1.00 96.25 83 GLY A N 1
ATOM 664 C CA . GLY A 1 83 ? -0.693 -0.373 -1.240 1.00 96.25 83 GLY A CA 1
ATOM 665 C C . GLY A 1 83 ? -1.287 0.824 -1.993 1.00 96.25 83 GLY A C 1
ATOM 666 O O . GLY A 1 83 ? -0.845 1.119 -3.104 1.00 96.25 83 GLY A O 1
ATOM 667 N N . VAL A 1 84 ? -2.211 1.566 -1.369 1.00 95.19 84 VAL A N 1
ATOM 668 C CA . VAL A 1 84 ? -2.778 2.822 -1.902 1.00 95.19 84 VAL A CA 1
ATOM 669 C C . VAL A 1 84 ? -1.679 3.845 -2.193 1.00 95.19 84 VAL A C 1
ATOM 671 O O . VAL A 1 84 ? -1.643 4.401 -3.293 1.00 95.19 84 VAL A O 1
ATOM 674 N N . VAL A 1 85 ? -0.773 4.088 -1.238 1.00 94.94 85 VAL A N 1
ATOM 675 C CA . VAL A 1 85 ? 0.311 5.071 -1.404 1.00 94.94 85 VAL A CA 1
ATOM 676 C C . VAL A 1 85 ? 1.249 4.647 -2.531 1.00 94.94 85 VAL A C 1
ATOM 678 O O . VAL A 1 85 ? 1.488 5.443 -3.431 1.00 94.94 85 VAL A O 1
ATOM 681 N N . ILE A 1 86 ? 1.700 3.388 -2.562 1.00 96.56 86 ILE A N 1
ATOM 682 C CA . ILE A 1 86 ? 2.572 2.872 -3.634 1.00 96.56 86 ILE A CA 1
ATOM 683 C C . ILE A 1 86 ? 1.885 2.982 -5.003 1.00 96.56 86 ILE A C 1
ATOM 685 O O . ILE A 1 86 ? 2.507 3.409 -5.980 1.00 96.56 86 ILE A O 1
ATOM 689 N N . ALA A 1 87 ? 0.601 2.628 -5.091 1.00 96.62 87 ALA A N 1
ATOM 690 C CA . ALA A 1 87 ? -0.161 2.732 -6.329 1.00 96.62 87 ALA A CA 1
ATOM 691 C C . ALA A 1 87 ? -0.280 4.186 -6.814 1.00 96.62 87 ALA A C 1
ATOM 693 O O . ALA A 1 87 ? -0.218 4.430 -8.018 1.00 96.62 87 ALA A O 1
ATOM 694 N N . ALA A 1 88 ? -0.419 5.144 -5.895 1.00 94.88 88 ALA A N 1
ATOM 695 C CA . ALA A 1 88 ? -0.587 6.558 -6.210 1.00 94.88 88 ALA A CA 1
ATOM 696 C C . ALA A 1 88 ? 0.732 7.308 -6.474 1.00 94.88 88 ALA A C 1
ATOM 698 O O . ALA A 1 88 ? 0.747 8.187 -7.335 1.00 94.88 88 ALA A O 1
ATOM 699 N N . SER A 1 89 ? 1.811 7.003 -5.744 1.00 94.81 89 SER A N 1
ATOM 700 C CA . SER A 1 89 ? 3.074 7.758 -5.796 1.00 94.81 89 SER A CA 1
ATOM 701 C C . SER A 1 89 ? 4.195 7.081 -6.582 1.00 94.81 89 SER A C 1
ATOM 703 O O . SER A 1 89 ? 5.075 7.781 -7.070 1.00 94.81 89 SER A O 1
ATOM 705 N N . VAL A 1 90 ? 4.179 5.749 -6.716 1.00 95.88 90 VAL A N 1
ATOM 706 C CA . VAL A 1 90 ? 5.240 4.994 -7.411 1.00 95.88 90 VAL A CA 1
ATOM 707 C C . VAL A 1 90 ? 4.751 4.425 -8.737 1.00 95.88 90 VAL A C 1
ATOM 709 O O . VAL A 1 90 ? 5.439 4.527 -9.746 1.00 95.88 90 VAL A O 1
ATOM 712 N N . VAL A 1 91 ? 3.571 3.799 -8.744 1.00 96.38 91 VAL A N 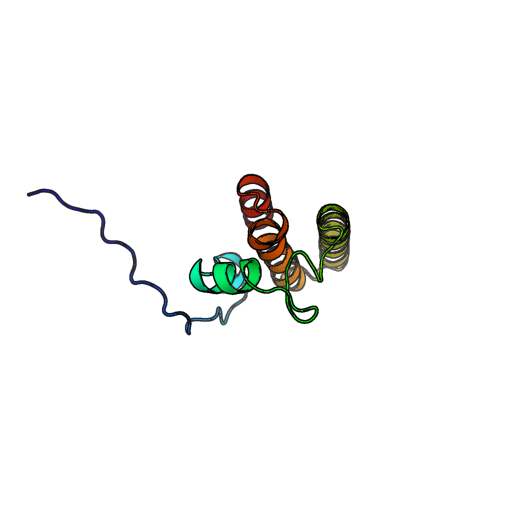1
ATOM 713 C CA . VAL A 1 91 ? 2.974 3.243 -9.975 1.00 96.38 91 VAL A CA 1
ATOM 714 C C . VAL A 1 91 ? 2.203 4.308 -10.754 1.00 96.38 91 VAL A C 1
ATOM 716 O O . VAL A 1 91 ? 1.999 4.158 -11.954 1.00 96.38 91 VAL A O 1
ATOM 719 N N . GLU A 1 92 ? 1.747 5.356 -10.063 1.00 94.62 92 GLU A N 1
ATOM 720 C CA . GLU A 1 92 ? 0.918 6.435 -10.611 1.00 94.62 92 GLU A CA 1
ATOM 721 C C . GLU A 1 92 ? -0.359 5.922 -11.311 1.00 94.62 92 GLU A C 1
ATOM 723 O O . GLU A 1 92 ? -0.827 6.463 -12.313 1.00 94.62 92 GLU A O 1
ATOM 728 N N . SER A 1 93 ? -0.961 4.857 -10.766 1.00 95.88 93 SER A N 1
ATOM 729 C CA . SER A 1 93 ? -2.157 4.214 -11.315 1.00 95.88 93 SER A CA 1
ATOM 730 C C . SER A 1 93 ? -3.381 4.466 -10.445 1.00 95.88 93 SER A C 1
ATOM 732 O O . SER A 1 93 ? -3.558 3.858 -9.386 1.00 95.88 93 SER A O 1
ATOM 734 N N . LYS A 1 94 ? -4.286 5.315 -10.946 1.00 93.25 94 LYS A N 1
ATOM 735 C CA . LYS A 1 94 ? -5.580 5.577 -10.305 1.00 93.25 94 LYS A CA 1
ATOM 736 C C . LYS A 1 94 ? -6.404 4.298 -10.138 1.00 93.25 94 LYS A C 1
ATOM 738 O O . LYS A 1 94 ? -6.900 4.041 -9.053 1.00 93.25 94 LYS A O 1
ATOM 743 N N . SER A 1 95 ? -6.501 3.466 -11.176 1.00 95.88 95 SER A N 1
ATOM 744 C CA . SER A 1 95 ? -7.279 2.221 -11.104 1.00 95.88 95 SER A CA 1
ATOM 745 C C . SER A 1 95 ? -6.757 1.266 -10.031 1.00 95.88 95 SER A C 1
ATOM 747 O O . SER A 1 95 ? -7.542 0.588 -9.377 1.00 95.88 95 SER A O 1
ATOM 749 N N . LEU A 1 96 ? -5.437 1.216 -9.834 1.00 95.00 96 LEU A N 1
ATOM 750 C CA . LEU A 1 96 ? -4.830 0.366 -8.814 1.00 95.00 96 LEU A CA 1
ATOM 751 C C . LEU A 1 96 ? -5.010 0.948 -7.410 1.00 95.00 96 LEU A C 1
ATOM 753 O O . LEU A 1 96 ? -5.317 0.203 -6.485 1.00 95.00 96 LEU A O 1
ATOM 757 N N . LYS A 1 97 ? -4.885 2.271 -7.263 1.00 93.69 97 LYS A N 1
ATOM 758 C CA . LYS A 1 97 ? -5.218 2.987 -6.025 1.00 93.69 97 LYS A CA 1
ATOM 759 C C . LYS A 1 97 ? -6.664 2.701 -5.607 1.00 93.69 97 LYS A C 1
ATOM 761 O O . LYS A 1 97 ? -6.904 2.288 -4.476 1.00 93.69 97 LYS A O 1
ATOM 766 N N . ASP A 1 98 ? -7.604 2.870 -6.535 1.00 93.06 98 ASP A N 1
ATOM 767 C CA . ASP A 1 98 ? -9.031 2.644 -6.299 1.00 93.06 98 ASP A CA 1
ATOM 768 C C . ASP A 1 98 ? -9.298 1.172 -5.933 1.00 93.06 98 ASP A C 1
ATOM 770 O O . ASP A 1 98 ? -10.068 0.896 -5.018 1.00 93.06 98 ASP A O 1
ATOM 774 N N . LEU A 1 99 ? -8.605 0.219 -6.572 1.00 94.56 99 LEU A N 1
ATOM 775 C CA . LEU A 1 99 ? -8.695 -1.200 -6.217 1.00 94.56 99 LEU A CA 1
ATOM 776 C C . LEU A 1 99 ? -8.253 -1.473 -4.773 1.00 94.56 99 LEU A C 1
ATOM 778 O O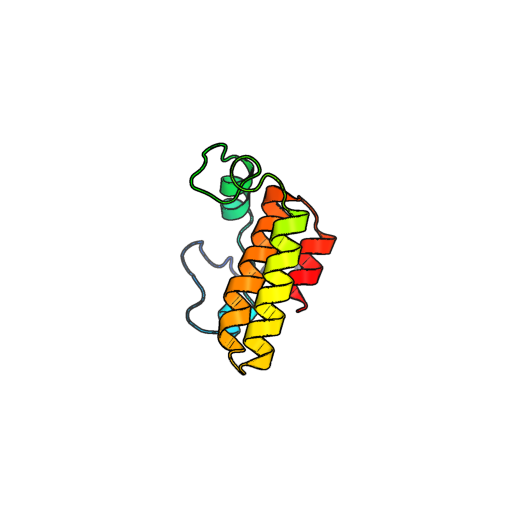 . LEU A 1 99 ? -8.898 -2.268 -4.095 1.00 94.56 99 LEU A O 1
ATOM 782 N N . TYR A 1 100 ? -7.168 -0.855 -4.303 1.00 93.62 100 TYR A N 1
ATOM 783 C CA . TYR A 1 100 ? -6.710 -1.036 -2.921 1.00 93.62 100 TYR A CA 1
ATOM 784 C C . TYR A 1 100 ? -7.673 -0.429 -1.897 1.00 93.62 100 TYR A C 1
ATOM 786 O O . TYR A 1 100 ? -7.858 -1.029 -0.846 1.00 93.62 100 TYR A O 1
ATOM 794 N N . HIS A 1 101 ? -8.331 0.689 -2.214 1.00 89.06 101 HIS A N 1
ATOM 795 C CA . HIS A 1 101 ? -9.363 1.274 -1.348 1.00 89.06 101 HIS A CA 1
ATOM 796 C C . HIS A 1 101 ? -10.636 0.418 -1.230 1.00 89.06 101 HIS A C 1
ATOM 798 O O . HIS A 1 101 ? -11.385 0.583 -0.273 1.00 89.06 101 HIS A O 1
ATOM 804 N N . LEU A 1 102 ? -10.911 -0.463 -2.198 1.00 89.62 102 LEU A N 1
ATOM 805 C CA . LEU A 1 102 ? -12.100 -1.328 -2.200 1.00 89.62 102 LEU A CA 1
ATOM 806 C C . LEU A 1 102 ? -11.920 -2.653 -1.440 1.00 89.62 102 LEU A C 1
ATOM 808 O O . LEU A 1 102 ? -12.886 -3.409 -1.321 1.00 89.62 102 LEU A O 1
ATOM 812 N N . ARG A 1 103 ? -10.697 -2.985 -1.021 1.00 87.25 103 ARG A N 1
ATOM 813 C CA . ARG A 1 103 ? -10.342 -4.274 -0.403 1.00 87.25 103 ARG A CA 1
ATOM 814 C C . ARG A 1 103 ? -10.299 -4.176 1.110 1.00 87.25 103 ARG A C 1
ATOM 816 O O . ARG A 1 103 ? -10.505 -5.244 1.729 1.00 87.25 103 ARG A O 1
#

Radius of gyration: 15.63 Å; chains: 1; bounding box: 46×48×27 Å

Foldseek 3Di:
DDDDPDDDPPDPQPCDDPDLVCLLVDDHDVVVLVCQQPDDDCPDQACNVCVPLVVVLVVLVVVCVVCVVVVNNSVNSVSLVVQLSCCCRHVVHPVSNVVSSVD

pLDDT: mean 86.47, std 16.65, range [36.84, 98.56]

Sequence (103 aa):
RSQHPAEPPGKQLEDLPASIEEWASYSCPEEVLAVFKQDKSDFTINPASIQKPTYTLYYLDHLVRALQKMSLYELTIPVLQLGVVIAASVVESKSLKDLYHLR

InterPro domains:
  IPR039586 Cilia- and flagella-associated protein 46 [PTHR15977] (8-103)